Protein AF-A0A5P1FV33-F1 (afdb_monomer)

Structure (mmCIF, N/CA/C/O backbone):
data_AF-A0A5P1FV33-F1
#
_entry.id   AF-A0A5P1FV33-F1
#
loop_
_atom_site.group_PDB
_atom_site.id
_atom_site.type_symbol
_atom_site.label_atom_id
_atom_site.label_alt_id
_atom_site.label_comp_id
_atom_site.label_asym_id
_atom_site.label_entity_id
_atom_site.label_seq_id
_atom_site.pdbx_PDB_ins_code
_atom_site.Cartn_x
_atom_site.Cartn_y
_atom_site.Cartn_z
_atom_site.occupancy
_atom_site.B_iso_or_equiv
_atom_site.auth_seq_id
_atom_site.auth_comp_id
_atom_site.auth_asym_id
_atom_site.auth_atom_id
_atom_site.pdbx_PDB_model_num
ATOM 1 N N . MET A 1 1 ? -7.601 1.030 4.953 1.00 91.12 1 MET A N 1
ATOM 2 C CA . MET A 1 1 ? -7.653 0.295 3.660 1.00 91.12 1 MET A CA 1
ATOM 3 C C . MET A 1 1 ? -6.669 0.958 2.716 1.00 91.12 1 MET A C 1
ATOM 5 O O . MET A 1 1 ? -6.509 2.160 2.847 1.00 91.12 1 MET A O 1
ATOM 9 N N . ALA A 1 2 ? -6.024 0.225 1.808 1.00 9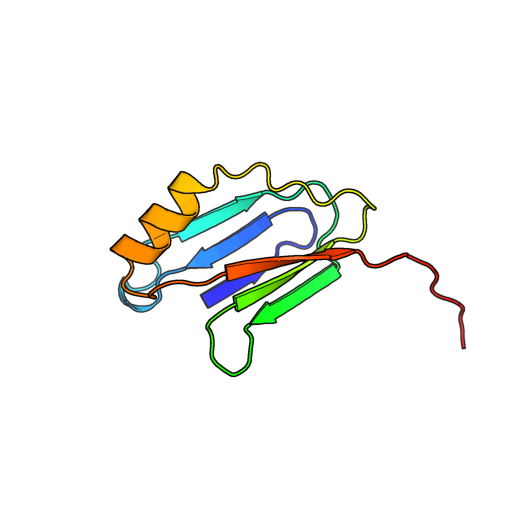3.19 2 ALA A N 1
ATOM 10 C CA . ALA A 1 2 ? -5.199 0.833 0.764 1.00 93.19 2 ALA A CA 1
ATOM 11 C C . ALA A 1 2 ? -5.616 0.342 -0.628 1.00 93.19 2 ALA A C 1
ATOM 13 O O . ALA A 1 2 ? -6.096 -0.788 -0.755 1.00 93.19 2 ALA A O 1
ATOM 14 N N . MET A 1 3 ? -5.449 1.188 -1.641 1.00 95.12 3 MET A N 1
ATOM 15 C CA . MET A 1 3 ? -5.729 0.896 -3.048 1.00 95.12 3 MET A CA 1
ATOM 16 C C . MET A 1 3 ? -4.672 1.560 -3.928 1.00 95.12 3 MET A C 1
ATOM 18 O O . MET A 1 3 ? -4.311 2.701 -3.679 1.00 95.12 3 MET A O 1
ATOM 22 N N . ALA A 1 4 ? -4.208 0.861 -4.962 1.00 93.00 4 ALA A N 1
ATOM 23 C CA . ALA A 1 4 ? -3.369 1.443 -6.005 1.00 93.00 4 ALA A CA 1
ATOM 24 C C . ALA A 1 4 ? -4.194 1.796 -7.236 1.00 93.00 4 ALA A C 1
ATOM 26 O O . ALA A 1 4 ? -5.048 1.009 -7.662 1.00 93.00 4 ALA A O 1
ATOM 27 N N . GLU A 1 5 ? -3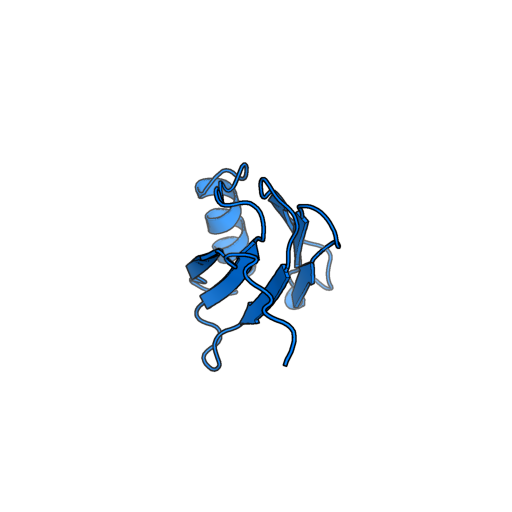.863 2.924 -7.846 1.00 92.31 5 GLU A N 1
ATOM 28 C CA . GLU A 1 5 ? -4.144 3.150 -9.253 1.00 92.31 5 GLU A CA 1
ATOM 29 C C . GLU A 1 5 ? -3.142 2.372 -10.127 1.00 92.31 5 GLU A C 1
ATOM 31 O O . GLU A 1 5 ? -2.035 2.069 -9.681 1.00 92.31 5 GLU A O 1
ATOM 36 N N . PRO A 1 6 ? -3.489 2.032 -11.382 1.00 80.31 6 PRO A N 1
ATOM 37 C CA . PRO A 1 6 ? -2.553 1.373 -12.297 1.00 80.31 6 PRO A CA 1
ATOM 38 C C . PRO A 1 6 ? -1.294 2.193 -12.630 1.00 80.31 6 PRO A C 1
ATOM 40 O O . PRO A 1 6 ? -0.335 1.628 -13.144 1.00 80.31 6 PRO A O 1
ATOM 43 N N . ALA A 1 7 ? -1.320 3.509 -12.395 1.00 85.00 7 ALA A N 1
ATOM 44 C CA . ALA A 1 7 ? -0.218 4.424 -12.663 1.00 85.00 7 ALA A CA 1
ATOM 45 C C . ALA A 1 7 ? 0.624 4.642 -11.395 1.00 85.00 7 ALA A C 1
ATOM 47 O O . ALA A 1 7 ? 1.423 3.777 -11.057 1.00 85.00 7 ALA A O 1
ATOM 48 N N . ASP A 1 8 ? 0.432 5.759 -10.697 1.00 87.56 8 ASP A N 1
ATOM 49 C CA . ASP A 1 8 ? 1.394 6.340 -9.755 1.00 87.56 8 ASP A CA 1
ATOM 50 C C . ASP A 1 8 ? 0.853 6.589 -8.340 1.00 87.56 8 ASP A C 1
ATOM 52 O O . ASP A 1 8 ? 1.649 6.828 -7.433 1.00 87.56 8 ASP A O 1
ATOM 56 N N . PHE A 1 9 ? -0.456 6.481 -8.098 1.00 90.94 9 PHE A N 1
ATOM 57 C CA . PHE A 1 9 ? -1.031 6.754 -6.777 1.00 90.94 9 PHE A CA 1
ATOM 58 C C . PHE A 1 9 ? -1.360 5.507 -5.956 1.00 90.94 9 PHE A C 1
ATOM 60 O O . PHE A 1 9 ? -1.949 4.533 -6.437 1.00 90.94 9 PHE A O 1
ATOM 67 N N . VAL A 1 10 ? -1.047 5.572 -4.659 1.00 93.00 10 VAL A N 1
ATOM 68 C CA . VAL A 1 10 ? -1.623 4.694 -3.633 1.00 93.00 10 VAL A CA 1
ATOM 69 C C . VAL A 1 10 ? -2.453 5.512 -2.660 1.00 93.00 10 VAL A C 1
ATOM 71 O O . VAL A 1 10 ? -1.940 6.377 -1.964 1.00 93.00 10 VAL A O 1
ATOM 74 N N . HIS A 1 11 ? -3.722 5.162 -2.538 1.00 93.56 11 HIS A N 1
ATOM 75 C CA . HIS A 1 11 ? -4.670 5.791 -1.632 1.00 93.56 11 HIS A CA 1
ATOM 76 C C . HIS A 1 11 ? -4.749 4.991 -0.337 1.00 93.56 11 HIS A C 1
ATOM 78 O O . HIS A 1 11 ? -4.965 3.774 -0.373 1.00 93.56 11 HIS A O 1
ATOM 84 N N . VAL A 1 12 ? -4.608 5.652 0.810 1.00 92.38 12 VAL A N 1
ATOM 85 C CA . VAL A 1 12 ? -4.775 5.064 2.143 1.00 92.38 12 VAL A CA 1
ATOM 86 C C . VAL A 1 12 ? -5.966 5.717 2.833 1.00 92.38 12 VAL A C 1
ATOM 88 O O . VAL A 1 12 ? -5.964 6.908 3.109 1.00 92.38 12 VAL A O 1
ATOM 91 N N . PHE A 1 13 ? -6.975 4.913 3.158 1.00 92.75 13 PHE A N 1
ATOM 92 C CA . PHE A 1 13 ? -8.214 5.361 3.791 1.00 92.75 13 PHE A CA 1
ATOM 93 C C . PHE A 1 13 ? -8.300 4.917 5.248 1.00 92.75 13 PHE A C 1
ATOM 95 O O . PHE A 1 13 ? -8.136 3.720 5.543 1.00 92.75 13 PHE A O 1
ATOM 102 N N . ASP A 1 14 ? -8.684 5.842 6.130 1.00 91.88 14 ASP A N 1
ATOM 103 C CA . ASP A 1 14 ? -9.129 5.490 7.476 1.00 91.88 14 ASP A CA 1
ATOM 104 C C . ASP A 1 14 ? -10.559 4.937 7.430 1.00 91.88 14 ASP A C 1
ATOM 106 O O . ASP A 1 14 ? -11.539 5.641 7.171 1.00 91.88 14 ASP A O 1
ATOM 110 N N . VAL A 1 15 ? -10.684 3.646 7.727 1.00 90.94 15 VAL A N 1
ATOM 111 C CA . VAL A 1 15 ? -11.971 2.942 7.754 1.00 90.94 15 VAL A CA 1
ATOM 112 C C . VAL A 1 15 ? -12.796 3.342 8.981 1.00 90.94 15 VAL A C 1
ATOM 114 O O . VAL A 1 15 ? -14.025 3.335 8.913 1.00 90.94 15 VAL A O 1
ATOM 117 N N . ASN A 1 16 ? -12.154 3.731 10.086 1.00 90.44 16 ASN A N 1
ATOM 118 C CA . ASN A 1 16 ? -12.847 4.112 11.317 1.00 90.44 16 ASN A CA 1
ATOM 119 C C . ASN A 1 16 ? -13.581 5.447 11.161 1.00 90.44 16 ASN A C 1
ATOM 121 O O . ASN A 1 16 ? -14.677 5.604 11.698 1.00 90.44 16 ASN A O 1
ATOM 125 N N . SER A 1 17 ? -13.038 6.368 10.359 1.00 90.50 17 SER A N 1
ATOM 126 C CA . SER A 1 17 ? -13.738 7.586 9.935 1.00 90.50 17 SER A CA 1
ATOM 127 C C . SER A 1 17 ? -14.923 7.335 8.989 1.00 90.50 17 SER A C 1
ATOM 129 O O . SER A 1 17 ? -15.615 8.281 8.618 1.00 90.50 17 SER A O 1
ATOM 131 N N . GLY A 1 18 ? -15.174 6.089 8.567 1.00 94.12 18 GLY A N 1
ATOM 132 C CA . GLY A 1 18 ? -16.140 5.788 7.511 1.00 94.12 18 GLY A CA 1
ATOM 133 C C . GLY A 1 18 ? -15.644 6.220 6.129 1.00 94.12 18 GLY A C 1
ATOM 134 O O . GLY A 1 18 ? -16.443 6.699 5.322 1.00 94.12 18 GLY A O 1
ATOM 135 N N . TYR A 1 19 ? -14.340 6.056 5.867 1.00 92.69 19 TYR A N 1
ATOM 136 C CA . TYR A 1 19 ? -13.675 6.418 4.607 1.00 92.69 19 TYR A CA 1
ATOM 137 C C . TYR A 1 19 ? -13.729 7.921 4.283 1.00 92.69 19 TYR A C 1
ATOM 139 O O . TYR A 1 19 ? -13.737 8.301 3.118 1.00 92.69 19 TYR A O 1
ATOM 147 N N . GLN A 1 20 ? -13.820 8.781 5.302 1.00 92.38 20 GLN A N 1
ATOM 148 C CA . GLN A 1 20 ? -13.872 10.239 5.124 1.00 92.38 20 GLN A CA 1
ATOM 149 C C . GLN A 1 20 ? -12.487 10.892 5.149 1.00 92.38 20 GLN A C 1
ATOM 151 O O . GLN A 1 20 ? -12.350 12.036 4.728 1.00 92.38 20 GLN A O 1
ATOM 156 N N . GLN A 1 21 ? -11.482 10.185 5.668 1.00 90.81 21 GLN A N 1
ATOM 157 C CA . GLN A 1 21 ? -10.091 10.621 5.666 1.00 90.81 21 GLN A CA 1
ATOM 158 C C . GLN A 1 21 ? -9.275 9.729 4.737 1.00 90.81 21 GLN A C 1
ATOM 160 O O . GLN A 1 21 ? -9.355 8.495 4.804 1.00 90.81 21 GLN A O 1
ATOM 165 N N . GLU A 1 22 ? -8.484 10.379 3.898 1.00 92.38 22 GLU A N 1
ATOM 166 C CA . GLU A 1 22 ? -7.670 9.781 2.855 1.00 92.38 22 GLU A CA 1
ATOM 167 C C . GLU A 1 22 ? -6.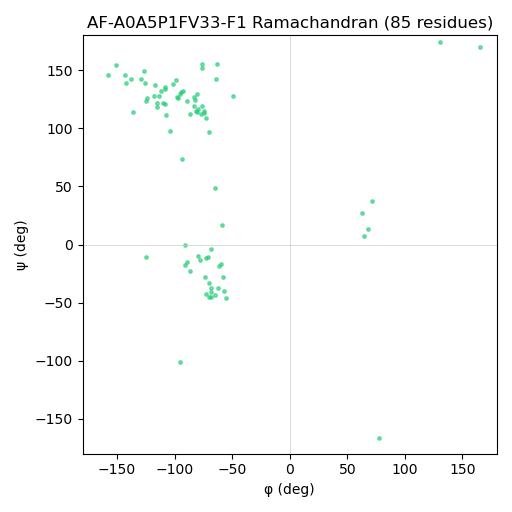306 10.457 2.839 1.00 92.38 22 GLU A C 1
ATOM 169 O O . GLU A 1 22 ? -6.206 11.671 3.013 1.00 92.38 22 GLU A O 1
ATOM 174 N N . GLN A 1 23 ? -5.280 9.654 2.597 1.00 91.69 23 GLN A N 1
ATOM 175 C CA . GLN A 1 23 ? -3.954 10.121 2.251 1.00 91.69 23 GLN A CA 1
ATOM 176 C C . GLN A 1 23 ? -3.543 9.492 0.927 1.00 91.69 23 GLN A C 1
ATOM 178 O O . GLN A 1 23 ? -3.561 8.267 0.779 1.00 91.69 23 GLN A O 1
ATOM 183 N N . GLU A 1 24 ? -3.156 10.334 -0.020 1.00 91.62 24 GLU A N 1
ATOM 184 C CA . GLU A 1 24 ? -2.652 9.914 -1.323 1.00 91.62 24 GLU A CA 1
ATOM 185 C C . GLU A 1 24 ? -1.130 9.848 -1.260 1.00 91.62 24 GLU A C 1
ATOM 187 O O . GLU A 1 24 ? -0.487 10.767 -0.766 1.00 91.62 24 GLU A O 1
ATOM 192 N N . LEU A 1 25 ? -0.555 8.744 -1.722 1.00 89.75 25 LEU A N 1
ATOM 193 C CA . LEU A 1 25 ? 0.878 8.544 -1.872 1.00 89.75 25 LEU A CA 1
ATOM 194 C C . LEU A 1 25 ? 1.217 8.583 -3.356 1.00 89.75 25 LEU A C 1
ATOM 196 O O . LEU A 1 25 ? 0.838 7.679 -4.095 1.00 89.75 25 LEU A O 1
ATOM 200 N N . ASP A 1 26 ? 1.931 9.627 -3.761 1.00 88.62 26 ASP A N 1
ATOM 201 C CA . ASP A 1 26 ? 2.380 9.847 -5.135 1.00 88.62 26 ASP A CA 1
ATOM 202 C C . ASP A 1 26 ? 3.752 9.192 -5.362 1.00 88.62 26 ASP A C 1
ATOM 204 O O . ASP A 1 26 ? 4.719 9.483 -4.640 1.00 88.62 26 ASP A O 1
ATOM 208 N N . PHE A 1 27 ? 3.840 8.301 -6.349 1.00 85.12 27 PHE A N 1
ATOM 209 C CA . PHE A 1 27 ? 5.061 7.619 -6.752 1.00 85.12 27 PHE A CA 1
ATOM 210 C C . PHE A 1 27 ? 5.456 7.971 -8.179 1.00 85.12 27 PHE A C 1
ATOM 212 O O . PHE A 1 27 ? 4.682 7.862 -9.116 1.00 85.12 27 PHE A O 1
ATOM 219 N N . PHE A 1 28 ? 6.743 8.214 -8.405 1.00 82.12 28 PHE A N 1
ATOM 220 C CA . PHE A 1 28 ? 7.251 8.192 -9.774 1.00 82.12 28 PHE A CA 1
ATOM 221 C C . PHE A 1 28 ? 7.329 6.745 -10.293 1.00 82.12 28 PHE A C 1
ATOM 223 O O . PHE A 1 28 ? 8.200 5.989 -9.859 1.00 82.12 28 PHE A O 1
ATOM 230 N N . GLY A 1 29 ? 6.446 6.374 -11.227 1.00 80.19 29 GLY A N 1
ATOM 231 C CA . GLY A 1 29 ? 6.464 5.074 -11.913 1.00 80.19 29 GLY A CA 1
ATOM 232 C C . GLY A 1 29 ? 5.129 4.340 -11.936 1.00 80.19 29 GLY A C 1
ATOM 233 O O . GLY A 1 29 ? 4.182 4.771 -11.298 1.00 80.19 29 GLY A O 1
ATOM 234 N N . GLU A 1 30 ? 5.074 3.210 -12.649 1.00 86.44 30 GLU A N 1
ATOM 235 C CA . GLU A 1 30 ? 3.909 2.315 -12.622 1.00 86.44 30 GLU A CA 1
ATOM 236 C C . GLU A 1 30 ? 3.941 1.412 -11.380 1.00 86.4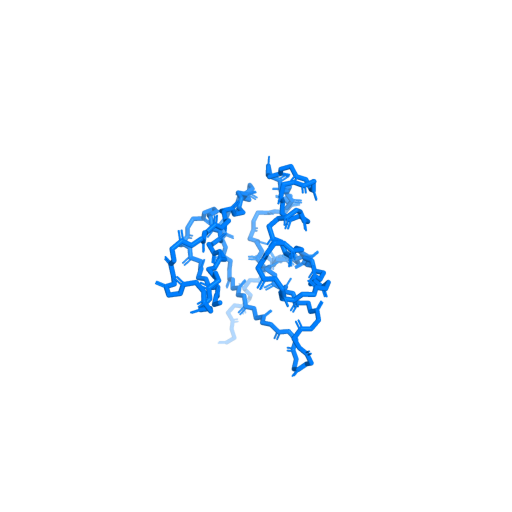4 30 GLU A C 1
ATOM 238 O O . GLU A 1 30 ? 4.950 0.745 -11.103 1.00 86.44 30 GLU A O 1
ATOM 243 N N . ILE A 1 31 ? 2.834 1.362 -10.639 1.00 89.38 31 ILE A N 1
ATOM 244 C CA . ILE A 1 31 ? 2.664 0.477 -9.488 1.00 89.38 31 ILE A CA 1
ATOM 245 C C . ILE A 1 31 ? 2.457 -0.959 -9.982 1.00 89.38 31 ILE A C 1
ATOM 247 O O . ILE A 1 31 ? 1.447 -1.311 -10.585 1.00 89.38 31 ILE A O 1
ATOM 251 N N . SER A 1 32 ? 3.415 -1.827 -9.665 1.00 89.06 32 SER A N 1
ATOM 252 C CA . SER A 1 32 ? 3.406 -3.247 -10.049 1.00 89.06 32 SER A CA 1
ATOM 253 C C . SER A 1 32 ? 2.701 -4.149 -9.029 1.00 89.06 32 SER A C 1
ATOM 255 O O . SER A 1 32 ? 2.370 -5.296 -9.332 1.00 89.06 32 SER A O 1
ATOM 257 N N . GLY A 1 33 ? 2.453 -3.650 -7.814 1.00 90.25 33 GLY A N 1
ATOM 258 C CA . GLY A 1 33 ? 1.702 -4.364 -6.784 1.00 90.25 33 GLY A CA 1
ATOM 259 C C . GLY A 1 33 ? 1.852 -3.762 -5.389 1.00 90.25 33 GLY A C 1
ATOM 260 O O . GLY A 1 33 ? 2.698 -2.902 -5.146 1.00 90.25 33 GLY A O 1
ATOM 261 N N . MET A 1 34 ? 1.032 -4.242 -4.451 1.00 92.38 34 MET A N 1
ATOM 262 C CA . MET A 1 34 ? 1.081 -3.821 -3.050 1.00 92.38 34 MET A CA 1
ATOM 263 C C . MET A 1 34 ? 0.616 -4.908 -2.084 1.00 92.38 34 MET A C 1
ATOM 265 O O . MET A 1 34 ? -0.180 -5.776 -2.443 1.00 92.38 34 MET A O 1
ATOM 269 N N . SER A 1 35 ? 1.095 -4.839 -0.843 1.00 93.44 35 SER A N 1
ATOM 270 C CA . SER A 1 35 ? 0.616 -5.676 0.259 1.00 93.44 35 SER A CA 1
ATOM 271 C C . SER A 1 35 ? 0.919 -5.030 1.603 1.00 93.44 35 SER A C 1
ATOM 273 O O . SER A 1 35 ? 1.981 -4.443 1.788 1.00 93.44 35 SER A O 1
ATOM 275 N N . PHE A 1 36 ? 0.038 -5.223 2.579 1.00 91.38 36 PHE A N 1
ATOM 276 C CA . PHE A 1 36 ? 0.414 -5.040 3.980 1.00 91.38 36 PHE A CA 1
ATOM 277 C C . PHE A 1 36 ? 1.250 -6.232 4.463 1.00 91.38 36 PHE A C 1
ATOM 279 O O . PHE A 1 36 ? 1.094 -7.349 3.954 1.00 91.38 36 PHE A O 1
ATOM 286 N N . SER A 1 37 ? 2.125 -6.016 5.446 1.00 92.12 37 SER A N 1
ATOM 287 C CA . SER A 1 37 ? 2.702 -7.119 6.217 1.00 92.12 37 SER A CA 1
ATOM 288 C C . SER A 1 37 ? 1.610 -7.867 6.995 1.00 92.12 37 SER A C 1
ATOM 290 O O . SER A 1 37 ? 0.573 -7.285 7.324 1.00 92.12 37 SER A O 1
ATOM 292 N N . PRO A 1 38 ? 1.828 -9.150 7.346 1.00 92.25 38 PRO A N 1
ATOM 293 C CA . PRO A 1 38 ? 0.866 -9.922 8.138 1.00 92.25 38 PRO A CA 1
ATOM 294 C C . PRO A 1 38 ? 0.529 -9.309 9.507 1.00 92.25 38 PRO A C 1
ATOM 296 O O . PRO A 1 38 ? -0.559 -9.540 10.025 1.00 92.25 38 PRO A O 1
ATOM 299 N N . ASP A 1 39 ? 1.462 -8.552 10.089 1.00 91.88 39 ASP A N 1
ATOM 300 C CA . ASP A 1 39 ? 1.317 -7.832 11.361 1.00 91.88 39 ASP A CA 1
ATOM 301 C C . ASP A 1 39 ? 0.792 -6.398 11.200 1.00 91.88 39 ASP A C 1
ATOM 303 O O . ASP A 1 39 ? 0.586 -5.713 12.196 1.00 91.88 39 ASP A O 1
ATOM 307 N N . THR A 1 40 ? 0.531 -5.953 9.967 1.00 87.06 40 THR A N 1
ATOM 308 C CA . THR A 1 40 ? 0.025 -4.617 9.609 1.00 87.06 40 THR A CA 1
ATOM 309 C C . THR A 1 40 ? 0.956 -3.439 9.921 1.00 87.06 40 THR A C 1
ATOM 311 O O . THR A 1 40 ? 0.566 -2.296 9.708 1.00 87.06 40 THR A O 1
ATOM 314 N N . GLU A 1 41 ? 2.200 -3.687 10.340 1.00 89.44 41 GLU A N 1
ATOM 315 C CA . GLU A 1 41 ? 3.165 -2.624 10.668 1.00 89.44 41 GLU A CA 1
ATOM 316 C C . GLU A 1 41 ? 3.841 -1.997 9.438 1.00 89.44 41 GLU A C 1
ATOM 318 O O . GLU A 1 41 ? 4.528 -0.984 9.560 1.00 89.44 41 GLU A O 1
ATOM 323 N N . ALA A 1 42 ? 3.676 -2.570 8.243 1.00 88.88 42 ALA A N 1
ATOM 324 C CA . ALA A 1 42 ? 4.257 -2.025 7.022 1.00 88.88 42 ALA A CA 1
ATOM 325 C C . ALA A 1 42 ? 3.346 -2.177 5.800 1.00 88.88 42 ALA A C 1
ATOM 327 O O . ALA A 1 42 ? 2.654 -3.185 5.631 1.00 88.88 42 ALA A O 1
ATOM 328 N N . LEU A 1 43 ? 3.411 -1.185 4.911 1.00 89.94 43 LEU A N 1
ATOM 329 C CA . LEU A 1 43 ? 2.828 -1.215 3.573 1.00 89.94 43 LEU A CA 1
ATOM 330 C C . LEU A 1 43 ? 3.954 -1.327 2.542 1.00 89.94 43 LEU A C 1
ATOM 332 O O . LEU A 1 43 ? 4.836 -0.473 2.468 1.00 89.94 43 LEU A O 1
ATOM 336 N N . PHE A 1 44 ? 3.914 -2.391 1.747 1.00 90.12 44 PHE A N 1
ATOM 337 C CA . PHE A 1 44 ? 4.863 -2.679 0.680 1.00 90.12 44 PHE A CA 1
ATOM 338 C C . PHE A 1 44 ? 4.263 -2.217 -0.642 1.00 90.12 44 PHE A C 1
ATOM 340 O O . PHE A 1 44 ? 3.155 -2.638 -0.979 1.00 90.12 44 PHE A O 1
ATOM 347 N N . VAL A 1 45 ? 5.003 -1.401 -1.392 1.00 89.56 45 VAL A N 1
ATOM 348 C CA . VAL A 1 45 ? 4.622 -0.939 -2.734 1.00 89.56 45 VAL A CA 1
ATOM 349 C C . VAL A 1 45 ? 5.739 -1.284 -3.716 1.00 89.56 45 VAL A C 1
ATOM 351 O O . VAL A 1 45 ? 6.904 -0.934 -3.506 1.00 89.56 45 VAL A O 1
ATOM 354 N N . GLY A 1 46 ? 5.386 -2.022 -4.766 1.00 89.62 46 GLY A N 1
ATOM 355 C CA . GLY A 1 46 ? 6.265 -2.327 -5.888 1.00 89.62 46 GL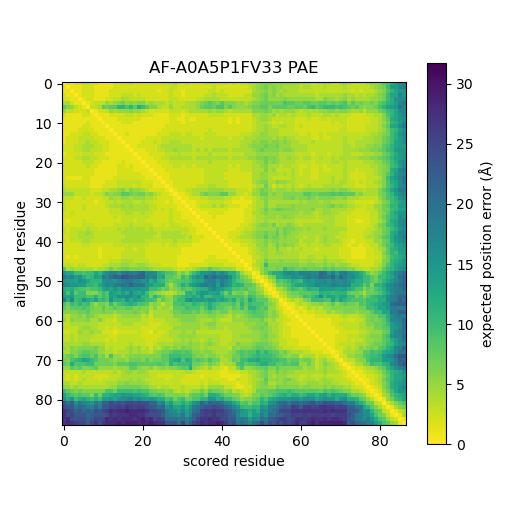Y A CA 1
ATOM 356 C C . GLY A 1 46 ? 6.093 -1.298 -6.998 1.00 89.62 46 GLY A C 1
ATOM 357 O O . GLY A 1 46 ? 4.965 -1.043 -7.411 1.00 89.62 46 GLY A O 1
ATOM 358 N N . VAL A 1 47 ? 7.192 -0.760 -7.528 1.00 85.88 47 VAL A N 1
ATOM 359 C CA . VAL A 1 47 ? 7.183 0.146 -8.689 1.00 85.88 47 VAL A CA 1
ATOM 360 C C . VAL A 1 47 ? 8.111 -0.369 -9.792 1.00 85.88 47 VAL A C 1
ATOM 362 O O . VAL A 1 47 ? 9.190 -0.902 -9.510 1.00 85.88 47 VAL A O 1
ATOM 365 N N . ASP A 1 48 ? 7.666 -0.267 -11.045 1.00 81.69 48 ASP A N 1
ATOM 366 C CA . ASP A 1 48 ? 8.344 -0.875 -12.204 1.00 81.69 48 ASP A CA 1
ATOM 367 C C . ASP A 1 48 ? 9.435 0.026 -12.810 1.00 81.69 48 ASP A C 1
ATOM 369 O O . ASP A 1 48 ? 10.414 -0.437 -13.399 1.00 81.69 48 ASP A O 1
ATOM 373 N N . THR A 1 49 ? 9.366 1.342 -12.601 1.00 67.94 49 THR A N 1
ATOM 374 C CA . THR A 1 49 ? 10.453 2.226 -13.029 1.00 67.94 49 THR A CA 1
ATOM 375 C C . THR A 1 49 ? 11.554 2.223 -11.976 1.00 67.94 49 THR A C 1
ATOM 377 O O . THR A 1 49 ? 11.297 2.487 -10.806 1.00 67.94 49 THR A O 1
ATOM 380 N N . GLY A 1 50 ? 12.802 1.955 -12.373 1.00 60.28 50 GLY A N 1
ATOM 381 C CA . GLY A 1 50 ? 13.981 1.818 -11.498 1.00 60.28 50 GLY A CA 1
ATOM 382 C C . GLY A 1 50 ? 14.366 3.024 -10.614 1.00 60.28 50 GLY A C 1
ATOM 383 O O . GLY A 1 50 ? 15.497 3.066 -10.131 1.00 60.28 50 GLY A O 1
ATOM 384 N N . GLN A 1 51 ? 13.469 3.996 -10.410 1.00 56.69 51 GLN A N 1
ATOM 385 C CA . GLN A 1 51 ? 13.513 5.032 -9.375 1.00 56.69 51 GLN A CA 1
ATOM 386 C C . GLN A 1 51 ? 12.124 5.199 -8.722 1.00 56.69 51 GLN A C 1
ATOM 388 O O . GLN A 1 51 ? 11.181 5.615 -9.370 1.00 56.69 51 GLN A O 1
ATOM 393 N N . ALA A 1 52 ? 12.030 4.858 -7.441 1.00 56.66 52 ALA A N 1
ATOM 394 C CA . ALA A 1 52 ? 10.892 4.923 -6.551 1.00 56.66 52 ALA A CA 1
ATOM 395 C C . ALA A 1 52 ? 11.201 6.131 -5.694 1.00 56.66 52 ALA A C 1
ATOM 397 O O . ALA A 1 52 ? 12.033 6.086 -4.782 1.00 56.66 52 ALA A O 1
ATOM 398 N N . GLN A 1 53 ? 10.612 7.246 -6.078 1.00 62.59 53 GLN A N 1
ATOM 399 C CA . GLN A 1 53 ? 10.602 8.434 -5.258 1.00 62.59 53 GLN A CA 1
ATOM 400 C C . GLN A 1 53 ? 9.156 8.647 -4.865 1.00 62.59 53 GLN A C 1
ATOM 402 O O . GLN A 1 53 ? 8.276 8.628 -5.722 1.00 62.59 53 GLN A O 1
ATOM 407 N N . VAL A 1 54 ? 8.936 8.786 -3.565 1.00 65.31 54 VAL A N 1
ATOM 408 C CA . VAL A 1 54 ? 7.659 9.252 -3.043 1.00 65.31 54 VAL A CA 1
ATOM 409 C C . VAL A 1 54 ? 7.683 10.763 -3.211 1.00 65.31 54 VAL A C 1
ATOM 411 O O . VAL A 1 54 ? 8.570 11.413 -2.654 1.00 65.31 54 VAL A O 1
ATOM 414 N N . ALA A 1 55 ? 6.786 11.307 -4.028 1.00 60.69 55 ALA A N 1
ATOM 415 C CA . ALA A 1 55 ? 6.613 12.753 -4.154 1.00 60.69 55 ALA A CA 1
ATOM 416 C C . ALA A 1 55 ? 5.818 13.335 -2.969 1.00 60.69 55 ALA A C 1
ATOM 418 O O . ALA A 1 55 ? 5.826 14.544 -2.747 1.00 60.69 55 ALA A O 1
ATOM 419 N N . GLU A 1 56 ? 5.191 12.461 -2.182 1.00 71.56 56 GLU A N 1
ATOM 420 C CA . GLU A 1 56 ? 4.530 12.766 -0.916 1.00 71.56 56 GLU A CA 1
ATOM 421 C C . GLU A 1 56 ? 5.516 13.263 0.151 1.00 71.56 56 GLU A C 1
ATOM 423 O O . GLU A 1 56 ? 6.650 12.782 0.278 1.00 71.56 56 GLU A O 1
ATOM 428 N N . ASN A 1 57 ? 5.069 14.225 0.953 1.00 70.81 57 ASN A N 1
ATOM 429 C CA . ASN A 1 57 ? 5.844 14.738 2.068 1.00 70.81 57 ASN A CA 1
ATOM 430 C C . ASN A 1 57 ? 5.793 13.728 3.228 1.00 70.81 57 ASN A C 1
ATOM 432 O O . ASN A 1 57 ? 4.733 13.516 3.806 1.00 70.81 57 ASN A O 1
ATOM 436 N N . PRO A 1 58 ? 6.928 13.160 3.680 1.00 68.56 58 PRO A N 1
ATOM 437 C CA . PRO A 1 58 ? 6.924 12.145 4.735 1.00 68.56 58 PRO A CA 1
ATOM 438 C C . PRO A 1 58 ? 6.320 12.593 6.077 1.00 68.56 58 PRO A C 1
ATOM 440 O O . PRO A 1 58 ? 6.081 11.745 6.939 1.00 68.56 58 PRO A O 1
ATOM 443 N N . GLY A 1 59 ? 6.168 13.903 6.306 1.00 78.06 59 GLY A N 1
ATOM 444 C CA . GLY A 1 59 ? 5.450 14.445 7.460 1.00 78.06 59 GLY A CA 1
ATOM 445 C C . GLY A 1 59 ? 3.938 14.260 7.354 1.00 78.06 59 GLY A C 1
ATOM 446 O O . GLY A 1 59 ? 3.326 13.814 8.318 1.00 78.06 59 GLY A O 1
ATOM 447 N N . ASP A 1 60 ? 3.371 14.496 6.174 1.00 83.38 60 ASP A N 1
ATOM 448 C CA . ASP A 1 60 ? 1.923 14.519 5.954 1.00 83.38 60 ASP A CA 1
ATOM 449 C C . ASP A 1 60 ? 1.346 13.101 6.116 1.00 83.38 60 ASP A C 1
ATOM 451 O O . ASP A 1 60 ? 0.434 12.884 6.918 1.00 83.38 60 ASP A O 1
ATOM 455 N N . PHE A 1 61 ? 1.999 12.091 5.524 1.00 82.62 61 PHE A N 1
ATOM 456 C CA . PHE A 1 61 ? 1.658 10.687 5.776 1.00 82.62 61 PHE A CA 1
ATOM 457 C C . PHE A 1 61 ? 1.747 10.298 7.261 1.00 82.62 61 PHE A C 1
ATOM 459 O O . PHE A 1 61 ? 0.899 9.563 7.764 1.00 82.62 61 PHE A O 1
ATOM 466 N N . LYS A 1 62 ? 2.754 10.779 8.001 1.00 82.19 62 LYS A N 1
ATOM 467 C CA . LYS A 1 62 ? 2.889 10.463 9.436 1.00 82.19 62 LYS A CA 1
ATOM 468 C C . LYS A 1 62 ? 1.789 11.1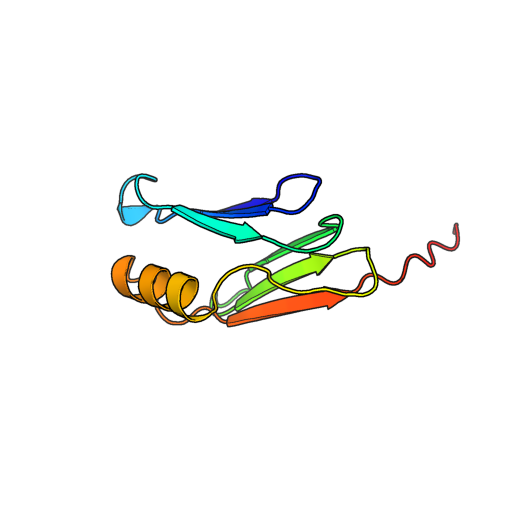00 10.274 1.00 82.19 62 LYS A C 1
ATOM 470 O O . LYS A 1 62 ? 1.284 10.441 11.183 1.00 82.19 62 LYS A O 1
ATOM 475 N N . ASP A 1 63 ? 1.435 12.344 9.981 1.00 88.19 63 ASP A N 1
ATOM 476 C CA . ASP A 1 63 ? 0.372 13.054 10.684 1.00 88.19 63 ASP A CA 1
ATOM 477 C C . ASP A 1 63 ? -0.975 12.362 10.435 1.00 88.19 63 ASP A C 1
ATOM 479 O O . ASP A 1 63 ? -1.684 12.045 11.392 1.00 88.19 63 ASP A O 1
ATOM 483 N N . PHE A 1 64 ? -1.255 11.959 9.191 1.00 87.38 64 PHE A N 1
ATOM 484 C CA . PHE A 1 64 ? -2.421 11.138 8.856 1.00 87.38 64 PHE A CA 1
ATOM 485 C C . PHE A 1 64 ? -2.486 9.826 9.662 1.00 87.38 64 PHE A C 1
ATOM 487 O O . PHE A 1 64 ? -3.531 9.462 10.214 1.00 87.38 64 PHE A O 1
ATOM 494 N N . LEU A 1 65 ? -1.371 9.095 9.770 1.00 86.06 65 LEU A N 1
ATOM 495 C CA . LEU A 1 65 ? -1.313 7.848 10.545 1.00 86.06 65 LEU A CA 1
ATOM 496 C C . LEU A 1 65 ? -1.603 8.068 12.041 1.00 86.06 65 LEU A C 1
ATOM 498 O O . LEU A 1 65 ? -2.246 7.232 12.683 1.00 86.06 65 LEU A O 1
ATOM 502 N N . LEU A 1 66 ? -1.136 9.187 12.600 1.00 87.50 66 LEU A N 1
ATOM 503 C CA . LEU A 1 66 ? -1.385 9.553 13.994 1.00 87.50 66 LEU A CA 1
ATOM 504 C C . LEU A 1 66 ? -2.849 9.945 14.225 1.00 87.50 66 LEU A C 1
ATOM 506 O O . LEU A 1 66 ? -3.452 9.484 15.195 1.00 87.50 66 LEU A O 1
ATOM 510 N N . GLU A 1 67 ? -3.427 10.757 13.340 1.00 88.81 67 GLU A N 1
ATOM 511 C CA . GLU A 1 67 ? -4.811 11.238 13.446 1.00 88.81 67 GLU A CA 1
ATOM 512 C C . GLU A 1 67 ? -5.846 10.122 13.256 1.00 88.81 67 GLU A C 1
ATOM 514 O O . GLU A 1 67 ? -6.844 10.075 13.977 1.00 88.81 67 GLU A O 1
ATOM 519 N N . SER A 1 68 ? -5.575 9.177 12.353 1.00 84.44 68 SER A N 1
ATOM 520 C CA . SER A 1 68 ? -6.428 8.002 12.105 1.00 84.44 68 SER A CA 1
ATOM 521 C C . SER A 1 68 ? -6.374 6.946 13.219 1.00 84.44 68 SER A C 1
ATOM 523 O O . SER A 1 68 ? -7.174 6.008 13.240 1.00 84.44 68 SER A O 1
ATOM 525 N N . GLY A 1 69 ? -5.418 7.056 14.150 1.00 83.94 69 GLY A N 1
ATOM 526 C CA . GLY A 1 69 ? -5.203 6.066 15.205 1.00 83.94 69 GLY A CA 1
ATOM 527 C C . GLY A 1 69 ? -4.688 4.712 14.699 1.00 83.94 69 GLY A C 1
ATOM 528 O O . GLY A 1 69 ? -4.698 3.746 15.462 1.00 83.94 69 GLY A O 1
ATOM 529 N N . MET A 1 70 ? -4.224 4.626 13.444 1.00 75.31 70 MET A N 1
ATOM 530 C CA . MET A 1 70 ? -3.686 3.390 12.853 1.00 75.31 70 MET A CA 1
ATOM 531 C C . MET A 1 70 ? -2.322 2.980 13.435 1.00 75.31 70 MET A C 1
ATOM 533 O O . MET A 1 70 ? -1.878 1.856 13.216 1.00 75.31 70 MET A O 1
ATOM 537 N N . GLY A 1 71 ? -1.674 3.850 14.215 1.00 74.44 71 GLY A N 1
ATOM 538 C CA . GLY A 1 71 ? -0.336 3.597 14.749 1.00 74.44 71 GLY A CA 1
ATOM 539 C C . GLY A 1 71 ? 0.753 3.809 13.694 1.00 74.44 71 GLY A C 1
ATOM 540 O O . GLY A 1 71 ? 0.521 4.424 12.657 1.00 74.44 71 GLY A O 1
ATOM 541 N N . PHE A 1 72 ? 1.977 3.351 13.970 1.00 73.50 72 PHE A N 1
ATOM 542 C CA . PHE A 1 72 ? 3.093 3.514 13.037 1.00 73.50 72 PHE A CA 1
ATOM 543 C C . PHE A 1 72 ? 3.036 2.439 11.946 1.00 73.50 72 PHE A C 1
ATOM 545 O O . PHE A 1 72 ? 3.218 1.261 12.238 1.00 73.50 72 PHE A O 1
ATOM 552 N N . VAL A 1 73 ? 2.820 2.859 10.698 1.00 80.06 73 VAL A N 1
ATOM 553 C CA . VAL A 1 73 ? 2.951 2.012 9.507 1.00 80.06 73 VAL A CA 1
ATOM 554 C C . VAL A 1 73 ? 4.176 2.474 8.724 1.00 80.06 73 VAL A C 1
ATOM 556 O O . VAL A 1 73 ? 4.269 3.631 8.314 1.00 80.06 73 VAL A O 1
ATOM 559 N N . GLU A 1 74 ? 5.131 1.576 8.507 1.00 84.81 74 GLU A N 1
ATOM 560 C CA . GLU A 1 74 ? 6.311 1.850 7.692 1.00 84.81 74 GLU A CA 1
ATOM 561 C C . GLU A 1 74 ? 5.979 1.680 6.201 1.00 84.81 74 GLU A C 1
ATOM 563 O O . GLU A 1 74 ? 5.538 0.614 5.766 1.00 84.81 74 GLU A O 1
ATOM 568 N N . LEU A 1 75 ? 6.218 2.714 5.392 1.00 85.19 75 LEU A N 1
ATOM 569 C CA . LEU A 1 75 ? 6.123 2.610 3.936 1.00 85.19 75 LEU A CA 1
ATOM 570 C C . LEU A 1 75 ? 7.428 2.027 3.372 1.00 85.19 75 LEU A C 1
ATOM 572 O O . LEU A 1 75 ? 8.494 2.625 3.528 1.00 85.19 75 LEU A O 1
ATOM 576 N N . LYS A 1 76 ? 7.351 0.871 2.700 1.00 85.44 76 LYS A N 1
ATOM 577 C CA . LYS A 1 76 ? 8.502 0.185 2.090 1.00 85.44 76 LYS A CA 1
ATOM 578 C C . LYS A 1 76 ? 8.355 0.075 0.579 1.00 85.44 76 LYS A C 1
ATOM 580 O O . LYS A 1 76 ? 7.361 -0.452 0.084 1.00 85.44 76 LYS A O 1
ATOM 585 N N . LEU A 1 77 ? 9.385 0.513 -0.143 1.00 83.94 77 LEU A N 1
ATOM 586 C CA . LEU A 1 77 ? 9.397 0.553 -1.608 1.00 83.94 77 LEU A CA 1
ATOM 587 C C . LEU A 1 77 ? 10.314 -0.511 -2.188 1.00 83.94 77 LEU A C 1
ATOM 589 O O . LEU A 1 77 ? 11.452 -0.672 -1.739 1.00 83.94 77 LEU A O 1
ATOM 593 N N . TYR A 1 78 ? 9.824 -1.200 -3.215 1.00 80.19 78 TYR A N 1
ATOM 594 C CA . TYR A 1 78 ? 10.561 -2.236 -3.925 1.00 80.19 78 TYR A CA 1
ATOM 595 C C . TYR A 1 78 ? 10.527 -1.992 -5.424 1.00 80.19 78 TYR A C 1
ATOM 597 O O . TYR A 1 78 ? 9.514 -1.596 -5.991 1.00 80.19 78 TYR A O 1
ATOM 605 N N . TYR A 1 79 ? 11.652 -2.285 -6.059 1.00 74.50 79 TYR A N 1
ATOM 606 C CA . TYR A 1 79 ? 11.801 -2.192 -7.499 1.00 74.50 79 TYR A CA 1
ATOM 607 C C . TYR A 1 79 ? 11.597 -3.550 -8.126 1.00 74.50 79 TYR A C 1
ATOM 609 O O . TYR A 1 79 ? 12.312 -4.501 -7.788 1.00 74.50 79 TYR A O 1
ATOM 617 N N . VAL A 1 80 ? 10.689 -3.620 -9.088 1.00 68.12 80 VAL A N 1
ATOM 618 C CA . VAL A 1 80 ? 10.629 -4.765 -9.985 1.00 68.12 80 VAL A CA 1
ATOM 619 C C . VAL A 1 80 ? 11.592 -4.468 -11.129 1.00 68.12 80 VAL A C 1
ATOM 621 O O . VAL A 1 80 ? 11.417 -3.526 -11.887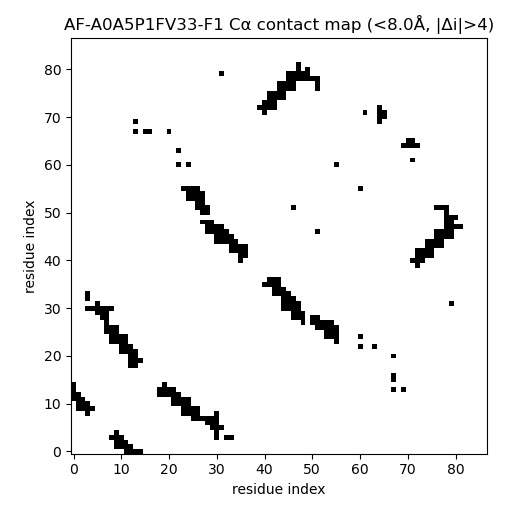 1.00 68.12 80 VAL A O 1
ATOM 624 N N . LYS A 1 81 ? 12.691 -5.225 -11.222 1.00 63.03 81 LYS A N 1
ATOM 625 C CA . LYS A 1 81 ? 13.505 -5.203 -12.442 1.00 63.03 81 LYS A CA 1
ATOM 626 C C . LYS A 1 81 ? 12.735 -5.985 -13.498 1.00 63.03 81 LYS A C 1
ATOM 628 O O . LYS A 1 81 ? 12.594 -7.195 -13.345 1.00 63.03 81 LYS A O 1
ATOM 633 N N . GLY A 1 82 ? 12.278 -5.303 -14.544 1.00 56.50 82 GLY A N 1
ATOM 634 C CA . GLY A 1 82 ? 11.548 -5.868 -15.683 1.00 56.50 82 GLY A CA 1
ATOM 635 C C . GLY A 1 82 ? 12.331 -6.855 -16.563 1.00 56.50 82 GLY A C 1
ATOM 636 O O . GLY A 1 82 ? 12.307 -6.740 -17.783 1.00 56.50 82 GLY A O 1
ATOM 637 N N . GLU A 1 83 ? 13.017 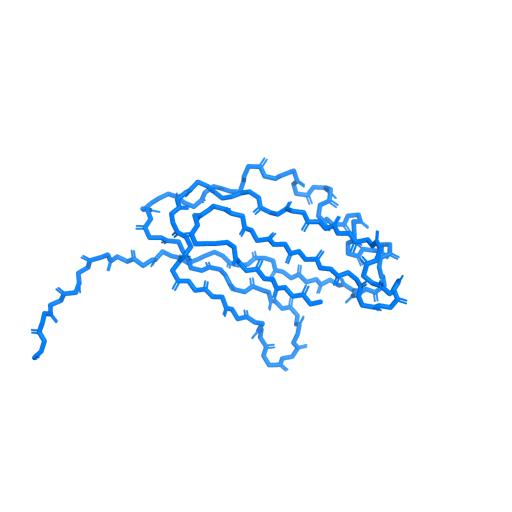-7.845 -15.990 1.00 53.50 83 GLU A N 1
ATOM 638 C CA . GLU A 1 83 ? 13.439 -9.041 -16.728 1.00 53.50 83 GLU A CA 1
ATOM 639 C C . GLU A 1 83 ? 12.385 -10.138 -16.541 1.00 53.50 83 GLU A C 1
ATOM 641 O O . GLU A 1 83 ? 12.589 -11.123 -15.832 1.00 53.50 83 GLU A O 1
ATOM 646 N N . LEU A 1 84 ? 11.235 -9.975 -17.200 1.00 48.25 84 LEU A N 1
ATOM 647 C CA . LEU A 1 84 ? 10.396 -11.123 -17.528 1.00 48.25 84 LEU A CA 1
ATOM 648 C C . LEU A 1 84 ? 11.135 -11.916 -18.612 1.00 48.25 84 LEU A C 1
ATOM 650 O O . LEU A 1 84 ? 11.102 -11.567 -19.789 1.00 48.25 84 LEU A O 1
ATOM 654 N N . THR A 1 85 ? 11.865 -12.955 -18.211 1.00 37.78 85 THR A N 1
ATOM 655 C CA . THR A 1 85 ? 12.214 -14.031 -19.143 1.00 37.78 85 THR A CA 1
ATOM 656 C C . THR A 1 85 ? 10.995 -14.937 -19.218 1.00 37.78 85 THR A C 1
ATOM 658 O O . THR A 1 85 ? 10.604 -15.518 -18.207 1.00 37.78 85 THR A O 1
ATOM 661 N N . ASP A 1 86 ? 10.356 -14.997 -20.389 1.00 43.25 86 ASP A N 1
ATOM 662 C CA . ASP A 1 86 ? 9.309 -15.981 -20.675 1.00 43.25 86 ASP A CA 1
ATOM 663 C C . ASP A 1 86 ? 9.812 -17.385 -20.278 1.00 43.25 86 ASP A C 1
ATOM 665 O O . ASP A 1 86 ? 10.911 -17.782 -20.681 1.00 43.25 86 ASP A O 1
ATOM 669 N N . PHE A 1 87 ? 9.030 -18.113 -19.473 1.00 43.75 87 PHE A N 1
ATOM 670 C CA . PHE A 1 87 ? 9.247 -19.535 -19.169 1.00 43.75 87 PHE A CA 1
ATOM 671 C C . PHE A 1 87 ? 8.427 -20.421 -20.107 1.00 43.75 87 PHE A C 1
ATOM 673 O O . PHE A 1 87 ? 7.235 -20.103 -20.326 1.00 43.75 87 PHE A O 1
#

Mean predicted aligned error: 6.19 Å

Secondary structure (DSSP, 8-state):
-EEE-SSSEEEEEETTTTS-EEEEEEBSS-EEEEEE-TTSSEEEEEESSS---B-S-HHHHHHHHHHTT----EEEEEE--------

Radius of gyration: 13.69 Å; Cα contacts (8 Å, |Δi|>4): 168; chains: 1; bounding box: 30×34×36 Å

Foldseek 3Di:
DWDDDQWFWIKDALVVVVRPDIDIWGWDAGWPDWDADPVNQEIETEGAPPDTDTPDDPVVVVVSCVVSVVPHYHYHYDYDDPPPDDD

InterPro domains:
  IPR060769 EIF3B-like, beta-propeller domain superfamily [SSF69322] (9-51)

Solvent-accessible surface area (backbone atoms only — not comparable to full-atom values): 5111 Å² total; per-residue (Å²): 88,76,49,71,46,78,45,36,43,36,41,38,32,34,62,88,67,70,61,74,44,74,47,75,40,40,37,51,39,38,45,73,48,74,46,66,44,97,84,61,48,29,43,40,39,30,23,49,40,95,55,82,45,68,77,46,57,77,63,58,61,50,50,51,29,60,74,64,66,74,50,81,61,45,82,42,82,43,70,46,76,87,74,81,71,88,130

Sequence (87 aa):
MAMAEPADFVHVFDVNSGYQQEQELDFFGEISGMSFSPDTEALFVGVDTGQAQVAENPGDFKDFLLESGMGFVELKLYYVKGELTDF

Nearest PDB structures (foldseek):
  6osw-assembly1_A  TM=4.170E-01  e=1.146E+00  Danio rerio
  7qiz-assembly1_x  TM=4.104E-01  e=2.160E+00  Solanum lycopersicum
  4yte-assembly1_A  TM=3.483E-01  e=4.624E+00  Methanocaldococcus jannaschii
  6vmi-assembly1_AC  TM=3.092E-01  e=4.927E+00  Homo sapiens

pLDDT: mean 81.63, std 13.39, range [37.78, 95.12]

Organism: Asparagus officinalis (NCBI:txid4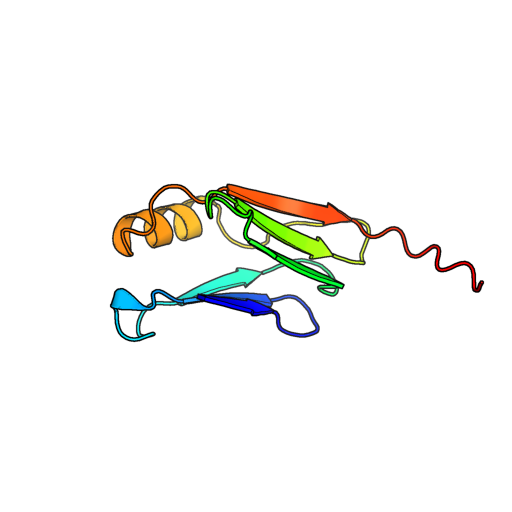686)